Protein AF-A0A1D9MH81-F1 (afdb_monomer_lite)

Organism: NCBI:txid1850250

pLDDT: mean 88.04, std 11.4, range [44.78, 97.31]

Foldseek 3Di:
DDQDQQWDWDADPRFIWIWGRDDPPDDFIWTAGDVVRWIFTVVQCVVQPVHRDTDHPPDQDPVSVVVVVVVVVVVCVVVVVDD

Sequence (83 aa):
MAERSLPWEETCDGITVVVEPKPHWAEDLRAFRLEAREYCRYADWLHHGARARFFGHADLSGDEVMLKARAMVAREVAEGLWD

Secondary structure (DSSP, 8-state):
-----S-EEEEETTEEEEEEPPPTT-SS-EEEETTTTEEEEHHHHHHHGGGS--EE--S--HHHHHHHHHHHHHHHHHTT---

Radius of gyration: 18.84 Å; chains: 1; bounding box: 53×23×49 Å

Structure (mmCIF, N/CA/C/O backbone):
data_AF-A0A1D9MH81-F1
#
_entry.id   AF-A0A1D9MH81-F1
#
loop_
_atom_site.group_PDB
_atom_site.id
_atom_site.type_symbol
_atom_site.label_atom_id
_atom_site.label_alt_id
_atom_site.label_comp_id
_atom_site.label_asym_id
_atom_site.label_entity_id
_atom_site.label_seq_id
_atom_site.pdbx_PDB_ins_code
_atom_site.Cartn_x
_atom_site.Cartn_y
_atom_site.Cartn_z
_atom_site.occupancy
_atom_site.B_iso_or_equiv
_atom_site.auth_seq_id
_atom_site.auth_comp_id
_atom_site.auth_asym_id
_atom_site.auth_atom_id
_atom_site.pdbx_PDB_model_num
ATOM 1 N N . MET A 1 1 ? -2.556 11.731 21.828 1.00 44.78 1 MET A N 1
ATOM 2 C CA . MET A 1 1 ? -2.769 10.395 21.229 1.00 44.78 1 MET A CA 1
ATOM 3 C C . MET A 1 1 ? -1.425 9.692 21.228 1.00 44.78 1 MET A C 1
ATOM 5 O O . MET A 1 1 ? -0.453 10.338 20.863 1.00 44.78 1 MET A O 1
ATOM 9 N N . ALA A 1 2 ? -1.337 8.455 21.720 1.00 56.91 2 ALA A N 1
ATOM 10 C CA . ALA A 1 2 ? -0.088 7.696 21.665 1.00 56.91 2 ALA A CA 1
ATOM 11 C C . ALA A 1 2 ? 0.224 7.350 20.201 1.00 56.91 2 ALA A C 1
ATOM 13 O O . ALA A 1 2 ? -0.650 6.851 19.493 1.00 56.91 2 ALA A O 1
ATOM 14 N N . GLU A 1 3 ? 1.437 7.652 19.747 1.00 64.88 3 GLU A N 1
ATOM 15 C CA . GLU A 1 3 ? 1.898 7.309 18.404 1.00 64.88 3 GLU A CA 1
ATOM 16 C C . GLU A 1 3 ? 2.017 5.782 18.301 1.00 64.88 3 GLU A C 1
ATOM 18 O O . GLU A 1 3 ? 2.790 5.151 19.025 1.00 64.88 3 GLU A O 1
ATOM 23 N N . ARG A 1 4 ? 1.176 5.162 17.466 1.00 72.69 4 ARG A N 1
ATOM 24 C CA . ARG A 1 4 ? 1.149 3.704 17.304 1.00 72.69 4 ARG A CA 1
ATOM 25 C C . ARG A 1 4 ? 2.401 3.278 16.543 1.00 72.69 4 ARG A C 1
ATOM 27 O O . ARG A 1 4 ? 2.580 3.651 15.391 1.00 72.69 4 ARG A O 1
ATOM 34 N N . SER A 1 5 ? 3.263 2.509 17.201 1.00 75.56 5 SER A N 1
ATOM 35 C CA . SER A 1 5 ? 4.594 2.145 16.688 1.00 75.56 5 SER A CA 1
ATOM 36 C C . SER A 1 5 ? 4.633 0.801 15.947 1.00 75.56 5 SER A C 1
ATOM 38 O O . SER A 1 5 ? 5.642 0.475 15.331 1.00 75.56 5 SER A O 1
ATOM 40 N N . LEU A 1 6 ? 3.557 0.013 16.014 1.00 87.00 6 LEU A N 1
ATOM 41 C CA . LEU A 1 6 ? 3.422 -1.293 15.359 1.00 87.00 6 LEU A CA 1
ATOM 42 C C . LEU A 1 6 ? 2.192 -1.295 14.453 1.00 87.00 6 LEU A C 1
ATOM 44 O O . LEU A 1 6 ? 1.227 -0.626 14.825 1.00 87.00 6 LEU A O 1
ATOM 48 N N . PRO A 1 7 ? 2.196 -2.043 13.331 1.00 91.38 7 PRO A N 1
ATOM 49 C CA . PRO A 1 7 ? 1.022 -2.221 12.484 1.00 91.38 7 PRO A CA 1
ATOM 50 C C . PRO A 1 7 ? -0.214 -2.648 13.264 1.00 91.38 7 PRO A C 1
ATOM 52 O O . PRO A 1 7 ? -0.116 -3.390 14.245 1.00 91.38 7 PRO A O 1
ATOM 55 N N . TRP A 1 8 ? -1.378 -2.174 12.832 1.00 93.75 8 TRP A N 1
ATOM 56 C CA . TRP A 1 8 ? -2.637 -2.500 13.488 1.00 93.75 8 TRP A CA 1
ATOM 57 C C . TRP A 1 8 ? -3.778 -2.715 12.513 1.00 93.75 8 TRP A C 1
ATOM 59 O O . TRP A 1 8 ? -3.814 -2.115 11.445 1.00 93.75 8 TRP A O 1
ATOM 69 N N . GLU A 1 9 ? -4.731 -3.545 12.917 1.00 95.88 9 GLU A N 1
ATOM 70 C CA . GLU A 1 9 ? -5.930 -3.815 12.135 1.00 95.88 9 GLU A CA 1
ATOM 71 C C . GLU A 1 9 ? -7.025 -2.783 12.407 1.00 95.88 9 GLU A C 1
ATOM 73 O O . GLU A 1 9 ? -7.227 -2.341 13.544 1.00 95.88 9 GLU A O 1
ATOM 78 N N . GLU A 1 10 ? -7.753 -2.434 11.352 1.00 96.31 10 GLU A N 1
ATOM 79 C CA . GLU A 1 10 ? -9.005 -1.692 11.413 1.00 96.31 10 GLU A CA 1
ATOM 80 C C . GLU A 1 10 ? -10.036 -2.341 10.502 1.00 96.31 10 GLU A C 1
ATOM 82 O O . GLU A 1 10 ? -9.716 -2.772 9.395 1.00 96.31 10 GLU A O 1
ATOM 87 N N . THR A 1 11 ? -11.286 -2.369 10.956 1.00 96.75 11 THR A N 1
ATOM 88 C CA . THR A 1 11 ? -12.406 -2.895 10.178 1.00 96.75 11 THR A CA 1
ATOM 89 C C . THR A 1 11 ? -13.471 -1.821 10.013 1.00 96.75 11 THR A C 1
ATOM 91 O O . THR A 1 11 ? -13.916 -1.223 10.992 1.00 96.75 11 THR A O 1
ATOM 94 N N . CYS A 1 12 ? -13.916 -1.605 8.778 1.00 96.50 12 CYS A N 1
ATOM 95 C CA . CYS A 1 12 ? -15.040 -0.733 8.445 1.00 96.50 12 CYS A CA 1
ATOM 96 C C . CYS A 1 12 ? -15.896 -1.412 7.374 1.00 96.50 12 CYS A C 1
ATOM 98 O O . CYS A 1 12 ? -15.358 -1.888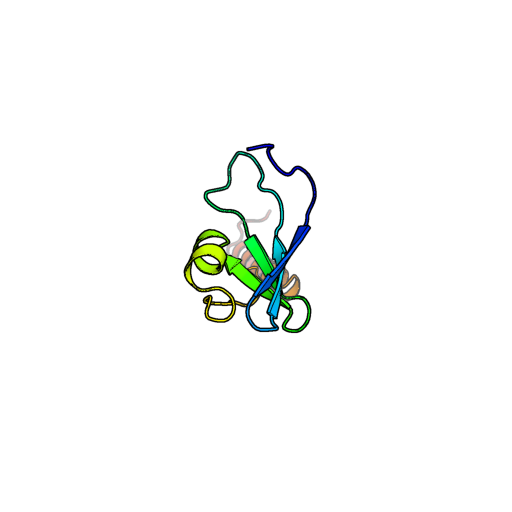 6.377 1.00 96.50 12 CYS A O 1
ATOM 100 N N . ASP A 1 13 ? -17.210 -1.496 7.599 1.00 94.06 13 ASP A N 1
ATOM 101 C CA . ASP A 1 13 ? -18.198 -2.082 6.678 1.00 94.06 13 ASP A CA 1
ATOM 102 C C . ASP A 1 13 ? -17.770 -3.428 6.055 1.00 94.06 13 ASP A C 1
ATOM 104 O O . ASP A 1 13 ? -17.954 -3.686 4.867 1.00 94.06 13 ASP A O 1
ATOM 108 N N . GLY A 1 14 ? -17.175 -4.304 6.872 1.00 93.00 14 GLY A N 1
ATOM 109 C CA . GLY A 1 14 ? -16.746 -5.645 6.457 1.00 93.00 14 GLY A CA 1
ATOM 110 C C . GLY A 1 14 ? -15.415 -5.703 5.699 1.00 93.00 14 GLY A C 1
ATOM 111 O O . GLY A 1 14 ? -15.002 -6.791 5.304 1.00 93.00 14 GLY A O 1
ATOM 112 N N . ILE A 1 15 ? -14.729 -4.574 5.515 1.00 95.38 15 ILE A N 1
ATOM 113 C CA . ILE A 1 15 ? -13.358 -4.520 5.000 1.00 95.38 15 ILE A CA 1
ATOM 114 C C . ILE A 1 15 ? -12.393 -4.374 6.168 1.00 95.38 15 ILE A C 1
ATOM 116 O O . ILE A 1 15 ? -12.531 -3.442 6.959 1.00 95.38 15 ILE A O 1
ATOM 120 N N . THR A 1 16 ? -11.408 -5.268 6.244 1.00 97.12 16 THR A N 1
ATOM 121 C CA . THR A 1 16 ? -10.301 -5.178 7.198 1.00 97.12 16 THR A CA 1
ATOM 122 C C . THR A 1 16 ? -9.039 -4.711 6.487 1.00 97.12 16 THR A C 1
ATOM 124 O O . THR A 1 16 ? -8.693 -5.199 5.410 1.00 97.12 16 THR A O 1
ATOM 127 N N . VAL A 1 17 ? -8.348 -3.754 7.098 1.00 96.19 17 VAL A N 1
ATOM 128 C CA . VAL A 1 17 ? -7.058 -3.247 6.638 1.00 96.19 17 VAL A CA 1
ATOM 129 C C . VAL A 1 17 ? -6.033 -3.302 7.759 1.00 96.19 17 VAL A C 1
ATOM 131 O O . VAL A 1 17 ? -6.375 -3.161 8.930 1.00 96.19 17 VAL A O 1
ATOM 134 N N . VAL A 1 18 ? -4.767 -3.460 7.394 1.00 95.81 18 VAL A N 1
ATOM 135 C CA . VAL A 1 18 ? -3.621 -3.273 8.282 1.00 95.81 18 VAL A CA 1
ATOM 136 C C . VAL A 1 18 ? -3.031 -1.899 8.006 1.00 95.81 18 VAL A C 1
ATOM 138 O O . VAL A 1 18 ? -2.564 -1.628 6.901 1.00 95.81 18 VAL A O 1
ATOM 141 N N . VAL A 1 19 ? -3.059 -1.020 8.997 1.00 93.94 19 VAL A N 1
ATOM 142 C CA . VAL A 1 19 ? -2.441 0.301 8.923 1.00 93.94 19 VAL A CA 1
ATOM 143 C C . VAL A 1 19 ? -0.982 0.177 9.335 1.00 93.94 19 VAL A C 1
ATOM 145 O O . VAL A 1 19 ? -0.673 -0.291 10.432 1.00 93.94 19 VAL A O 1
ATOM 148 N N . GLU A 1 20 ? -0.081 0.595 8.454 1.00 88.88 20 GLU A N 1
ATOM 149 C CA . GLU A 1 20 ? 1.358 0.546 8.691 1.00 88.88 20 GLU A CA 1
ATOM 150 C C . GLU A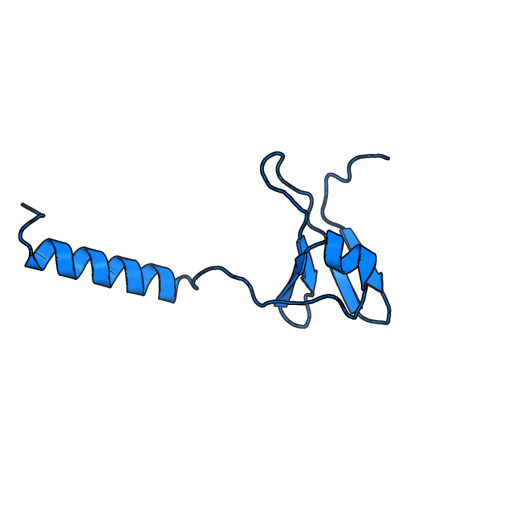 1 20 ? 1.851 1.884 9.259 1.00 88.88 20 GLU A C 1
ATOM 152 O O . GLU A 1 20 ? 1.691 2.903 8.582 1.00 88.88 20 GLU A O 1
ATOM 157 N N . PRO A 1 21 ? 2.464 1.909 10.463 1.00 82.19 21 PRO A N 1
ATOM 158 C CA . PRO A 1 21 ? 3.101 3.085 11.027 1.00 82.19 21 PRO A CA 1
ATOM 159 C C . PRO A 1 21 ? 4.113 3.682 10.064 1.00 82.19 21 PRO A C 1
ATOM 161 O O . PRO A 1 21 ? 4.854 2.991 9.364 1.00 82.19 21 PRO A O 1
ATOM 164 N N . LYS A 1 22 ? 4.167 5.002 10.067 1.00 76.44 22 LYS A N 1
ATOM 165 C CA . LYS A 1 22 ? 4.893 5.751 9.068 1.00 76.44 22 LYS A CA 1
ATOM 166 C C . LYS A 1 22 ? 6.335 5.996 9.503 1.00 76.44 22 LYS A C 1
ATOM 168 O O . LYS A 1 22 ? 6.559 6.409 10.640 1.00 76.44 22 LYS A O 1
ATOM 173 N N . PRO A 1 23 ? 7.309 5.897 8.592 1.00 71.19 23 PRO A N 1
ATOM 174 C CA . PRO A 1 23 ? 8.582 6.580 8.764 1.00 71.19 23 PRO A CA 1
ATOM 175 C C . PRO A 1 23 ? 8.374 8.101 8.853 1.00 71.19 23 PRO A C 1
ATOM 177 O O . PRO A 1 23 ? 7.507 8.655 8.177 1.00 71.19 23 PRO A O 1
ATOM 180 N N . HIS A 1 24 ? 9.216 8.801 9.611 1.00 74.00 24 HIS A N 1
ATOM 181 C CA . HIS A 1 24 ? 9.116 10.256 9.825 1.00 74.00 24 HIS A CA 1
ATOM 182 C C . HIS A 1 24 ? 9.078 11.106 8.535 1.00 74.00 24 HIS A C 1
ATOM 184 O O . HIS A 1 24 ? 8.626 12.245 8.572 1.00 74.00 24 HIS A O 1
ATOM 190 N N . TRP A 1 25 ? 9.553 10.573 7.405 1.00 76.06 25 TRP A N 1
ATOM 191 C CA . TRP A 1 25 ? 9.695 11.287 6.133 1.00 76.06 25 TRP A CA 1
ATOM 192 C C . TRP A 1 25 ? 8.519 11.148 5.165 1.00 76.06 25 TRP A C 1
ATOM 194 O O . TRP A 1 25 ? 8.461 11.895 4.193 1.00 76.06 25 TRP A O 1
ATOM 204 N N . ALA A 1 26 ? 7.607 10.189 5.346 1.00 81.44 26 ALA A N 1
ATOM 205 C CA . ALA A 1 26 ? 6.480 10.094 4.413 1.00 81.44 26 ALA A CA 1
ATOM 206 C C . ALA A 1 26 ? 5.516 11.281 4.648 1.00 81.44 26 ALA A C 1
ATOM 208 O O . ALA A 1 26 ? 5.670 12.026 5.615 1.00 81.44 26 ALA A O 1
ATOM 209 N N . GLU A 1 27 ? 4.450 11.422 3.857 1.00 86.06 27 GLU A N 1
ATOM 210 C CA . GLU A 1 27 ? 3.392 12.434 4.087 1.00 86.06 27 GLU A CA 1
ATOM 211 C C . GLU A 1 27 ? 2.125 11.853 4.735 1.00 86.06 27 GLU A C 1
ATOM 213 O O . GLU A 1 27 ? 1.573 12.460 5.647 1.00 86.06 27 GLU A O 1
ATOM 218 N N . ASP A 1 28 ? 1.777 10.604 4.426 1.00 87.88 28 ASP A N 1
ATOM 219 C CA . ASP A 1 28 ? 0.632 9.883 5.000 1.00 87.88 28 ASP A CA 1
ATOM 220 C C . ASP A 1 28 ? 0.998 8.424 5.334 1.00 87.88 28 ASP A C 1
ATOM 222 O O . ASP A 1 28 ? 1.987 7.900 4.811 1.00 87.88 28 ASP A O 1
ATOM 226 N N . LEU A 1 29 ? 0.219 7.795 6.216 1.00 90.69 29 LEU A N 1
ATOM 227 C CA . LEU A 1 29 ? 0.237 6.355 6.485 1.00 90.69 29 LEU A CA 1
ATOM 228 C C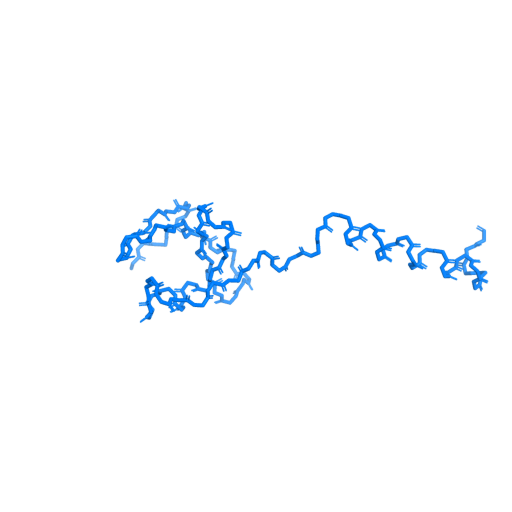 . LEU A 1 29 ? -0.402 5.603 5.299 1.00 90.69 29 LEU A C 1
ATOM 230 O O . LEU A 1 29 ? -1.119 6.186 4.477 1.00 90.69 29 LEU A O 1
ATOM 234 N N . ARG A 1 30 ? -0.159 4.295 5.202 1.00 90.81 30 ARG A N 1
ATOM 235 C CA . ARG A 1 30 ? -0.854 3.419 4.247 1.00 90.81 30 ARG A CA 1
ATOM 236 C C . ARG A 1 30 ? -1.665 2.375 5.001 1.00 90.81 30 ARG A C 1
ATOM 238 O O . ARG A 1 30 ? -1.219 1.864 6.024 1.00 90.81 30 ARG A O 1
ATOM 245 N N . ALA A 1 31 ? -2.841 2.069 4.470 1.00 94.00 31 ALA A N 1
ATOM 246 C CA . ALA A 1 31 ? -3.680 0.971 4.920 1.00 94.00 31 ALA A CA 1
ATOM 247 C C . ALA A 1 31 ? -3.672 -0.118 3.843 1.00 94.00 31 ALA A C 1
ATOM 249 O O . ALA A 1 31 ? -3.918 0.166 2.671 1.00 94.00 31 ALA A O 1
ATOM 250 N N . PHE A 1 32 ? -3.342 -1.344 4.230 1.00 93.75 32 PHE A N 1
ATOM 251 C CA . PHE A 1 32 ? -3.210 -2.489 3.341 1.00 93.75 32 PHE A CA 1
ATOM 252 C C . PHE A 1 32 ? -4.373 -3.458 3.531 1.00 93.75 32 PHE A C 1
ATOM 254 O O . PHE A 1 32 ? -4.629 -3.919 4.640 1.00 93.75 32 PHE A O 1
ATOM 261 N N . ARG A 1 33 ? -5.055 -3.803 2.443 1.00 94.38 33 ARG A N 1
ATOM 262 C CA . ARG A 1 33 ? -6.131 -4.791 2.419 1.00 94.38 33 ARG A CA 1
ATOM 263 C C . ARG A 1 33 ? -5.587 -6.134 1.946 1.00 94.38 33 ARG A C 1
ATOM 265 O O . ARG A 1 33 ? -5.235 -6.284 0.774 1.00 94.38 33 ARG A O 1
ATOM 272 N N . LEU A 1 34 ? -5.559 -7.120 2.839 1.00 89.62 34 LEU A N 1
ATOM 273 C CA . LEU A 1 34 ? -4.888 -8.399 2.598 1.00 89.62 34 LEU A CA 1
ATOM 274 C C . LEU A 1 34 ? -5.567 -9.242 1.509 1.00 89.62 34 LEU A C 1
ATOM 276 O O . LEU A 1 34 ? -4.873 -9.847 0.691 1.00 89.62 34 LEU A O 1
ATOM 280 N N . GLU A 1 35 ? -6.901 -9.271 1.465 1.00 88.44 35 GLU A N 1
ATOM 281 C CA . GLU A 1 35 ? -7.651 -10.152 0.557 1.00 88.44 35 GLU A CA 1
ATOM 282 C C . GLU A 1 35 ? -7.467 -9.755 -0.909 1.00 88.44 35 GLU A C 1
ATOM 284 O O . GLU A 1 35 ? -7.381 -10.617 -1.781 1.00 88.44 35 GLU A O 1
ATOM 289 N N . ALA A 1 36 ? -7.391 -8.448 -1.171 1.00 90.56 36 ALA A N 1
ATOM 290 C CA . ALA A 1 36 ? -7.201 -7.895 -2.509 1.00 90.56 36 ALA A CA 1
ATOM 291 C C . ALA A 1 36 ? -5.729 -7.576 -2.822 1.00 90.56 36 ALA A C 1
ATOM 293 O O . ALA A 1 36 ? -5.377 -7.406 -3.985 1.00 90.56 36 ALA A O 1
ATOM 294 N N . ARG A 1 37 ? -4.863 -7.535 -1.798 1.00 90.00 37 ARG A N 1
ATOM 295 C CA . ARG A 1 37 ? -3.459 -7.098 -1.882 1.00 90.00 37 ARG A CA 1
ATOM 296 C C . ARG A 1 37 ? -3.319 -5.677 -2.431 1.00 90.00 37 ARG A C 1
ATOM 298 O O . ARG A 1 37 ? -2.458 -5.390 -3.261 1.00 90.00 37 ARG A O 1
ATOM 305 N N . GLU A 1 38 ? -4.170 -4.787 -1.942 1.00 92.19 38 GLU A N 1
ATOM 306 C CA . GLU A 1 38 ? -4.232 -3.390 -2.366 1.00 92.19 38 GLU A CA 1
ATOM 307 C C . GLU A 1 38 ? -3.965 -2.454 -1.191 1.00 92.19 38 GLU A C 1
ATOM 309 O O . GLU A 1 38 ? -4.200 -2.790 -0.031 1.00 92.19 38 GLU A O 1
ATOM 314 N N . TYR A 1 39 ? -3.501 -1.252 -1.502 1.00 92.00 39 TYR A N 1
ATOM 315 C CA . TYR A 1 39 ? -3.261 -0.183 -0.548 1.00 92.00 39 TYR A CA 1
ATOM 316 C C . TYR A 1 39 ? -4.271 0.941 -0.746 1.00 92.00 39 TYR A C 1
ATOM 318 O O . TYR A 1 39 ? -4.712 1.200 -1.860 1.00 92.00 39 TYR A O 1
ATOM 326 N N . CYS A 1 40 ? -4.578 1.677 0.313 1.00 93.69 40 CYS A N 1
ATOM 327 C CA . CYS A 1 40 ? -5.125 3.023 0.210 1.00 93.69 40 CYS A CA 1
ATOM 328 C C . CYS A 1 40 ? -4.337 3.980 1.115 1.00 93.69 40 CYS A C 1
ATOM 330 O O . CYS A 1 40 ? -3.524 3.576 1.956 1.00 93.69 40 CYS A O 1
ATOM 332 N N . ARG A 1 41 ? -4.533 5.282 0.899 1.00 92.94 41 ARG A N 1
ATOM 333 C CA . ARG A 1 41 ? -4.019 6.321 1.797 1.00 92.94 41 ARG A CA 1
ATOM 334 C C . ARG A 1 41 ? -4.802 6.263 3.102 1.00 92.94 41 ARG A C 1
ATOM 336 O O . ARG A 1 41 ? -6.025 6.149 3.067 1.00 92.94 41 ARG A O 1
ATOM 343 N N . TYR A 1 42 ? -4.129 6.342 4.243 1.00 93.62 42 TYR A N 1
ATOM 344 C CA . TYR A 1 42 ? -4.824 6.239 5.524 1.00 93.62 42 TYR A CA 1
ATOM 345 C C . TYR A 1 42 ? -5.778 7.415 5.759 1.00 93.62 42 TYR A C 1
ATOM 347 O O . TYR A 1 42 ? -6.860 7.217 6.300 1.00 93.62 42 TYR A O 1
ATOM 355 N N . ALA A 1 43 ? -5.444 8.616 5.278 1.00 94.88 43 ALA A N 1
ATOM 356 C CA . ALA A 1 43 ? -6.380 9.740 5.302 1.00 94.88 43 ALA A CA 1
ATOM 357 C C . ALA A 1 43 ? -7.683 9.439 4.529 1.00 94.88 43 ALA A C 1
ATOM 359 O O . ALA A 1 43 ? -8.770 9.813 4.966 1.00 94.88 43 ALA A O 1
ATOM 360 N N . ASP A 1 44 ? -7.575 8.721 3.409 1.00 96.50 44 ASP A N 1
ATOM 361 C CA . ASP A 1 44 ? -8.711 8.308 2.582 1.00 96.50 44 ASP A CA 1
ATOM 362 C C . ASP A 1 44 ? -9.530 7.202 3.269 1.00 96.50 44 ASP A C 1
ATOM 364 O O . ASP A 1 44 ? -10.758 7.255 3.295 1.00 96.50 44 ASP A O 1
ATOM 368 N N . TRP A 1 45 ? -8.854 6.252 3.927 1.00 96.81 45 TRP A N 1
ATOM 369 C CA . TRP A 1 45 ? -9.486 5.248 4.789 1.00 96.81 45 TRP A CA 1
ATOM 370 C C . TRP A 1 45 ? -10.268 5.876 5.947 1.00 96.81 45 TRP A C 1
ATOM 372 O O . TRP A 1 45 ? -11.428 5.531 6.156 1.00 96.81 45 TRP A O 1
ATOM 382 N N . LEU A 1 46 ? -9.686 6.846 6.655 1.00 95.88 46 LEU A N 1
ATOM 383 C CA . LEU A 1 46 ? -10.364 7.542 7.752 1.00 95.88 46 LEU A CA 1
ATOM 384 C C . LEU A 1 46 ? -11.623 8.285 7.289 1.00 95.88 46 LEU A C 1
ATOM 386 O O . LEU A 1 46 ? -12.582 8.400 8.052 1.00 95.88 46 LEU A O 1
ATOM 390 N N . HIS A 1 47 ? -11.624 8.809 6.061 1.00 97.19 47 HIS A N 1
ATOM 391 C CA . HIS A 1 47 ? -12.744 9.590 5.547 1.00 97.19 47 HIS A CA 1
ATOM 392 C C . HIS A 1 47 ? -13.826 8.738 4.866 1.00 97.19 47 HIS A C 1
ATOM 394 O O . HIS A 1 47 ? -15.007 9.087 4.920 1.00 97.19 47 HIS A O 1
ATOM 400 N N . HIS A 1 48 ? -13.446 7.630 4.226 1.00 97.31 48 HIS A N 1
ATOM 401 C CA . HIS A 1 48 ? -14.337 6.857 3.357 1.00 97.31 48 HIS A CA 1
ATOM 402 C C . HIS A 1 48 ? -14.511 5.387 3.754 1.00 97.31 48 HIS A C 1
ATOM 404 O O . HIS A 1 48 ? -15.381 4.716 3.191 1.00 97.31 48 HIS A O 1
ATOM 410 N N . GLY A 1 49 ? -13.724 4.876 4.703 1.00 95.81 49 GLY A N 1
ATOM 411 C CA . GLY A 1 49 ? -13.799 3.494 5.172 1.00 95.81 49 GLY A CA 1
ATOM 412 C C . GLY A 1 49 ? -13.714 2.495 4.019 1.00 95.81 49 GLY A C 1
ATOM 413 O O . GLY A 1 49 ? -12.858 2.606 3.140 1.00 95.81 49 GLY A O 1
ATOM 414 N N . ALA A 1 50 ? -14.660 1.555 3.955 1.00 95.06 50 ALA A N 1
ATOM 415 C CA . ALA A 1 50 ? -14.741 0.562 2.879 1.00 95.06 50 ALA A CA 1
ATOM 416 C C . ALA A 1 50 ? -14.844 1.150 1.456 1.00 95.06 50 ALA A C 1
ATOM 418 O O . ALA A 1 50 ? -14.615 0.430 0.484 1.00 95.06 50 ALA A O 1
ATOM 419 N N . ARG A 1 51 ? -15.188 2.439 1.312 1.00 95.88 51 ARG A N 1
ATOM 420 C CA . ARG A 1 51 ? -15.272 3.145 0.021 1.00 95.88 51 ARG A CA 1
ATOM 421 C C . ARG A 1 51 ? -13.991 3.898 -0.345 1.00 95.88 51 ARG A C 1
ATOM 423 O O . ARG A 1 51 ? -14.000 4.619 -1.343 1.00 95.88 51 ARG A O 1
ATOM 430 N N . ALA A 1 52 ? -12.925 3.756 0.442 1.00 96.75 52 ALA A N 1
ATOM 431 C CA . ALA A 1 52 ? -11.621 4.321 0.127 1.00 96.75 52 ALA A CA 1
ATOM 432 C C . ALA A 1 52 ? -11.127 3.844 -1.246 1.00 96.75 52 ALA A C 1
ATOM 434 O O . ALA A 1 52 ? -11.432 2.743 -1.715 1.00 96.75 52 ALA A O 1
ATOM 435 N N . ARG A 1 53 ? -10.340 4.687 -1.904 1.00 95.69 53 ARG A N 1
ATOM 436 C CA . ARG A 1 53 ? -9.743 4.405 -3.199 1.00 95.69 53 ARG A CA 1
ATOM 437 C C . ARG A 1 53 ? -8.528 3.505 -3.014 1.00 95.69 53 ARG A C 1
ATOM 439 O O . ARG A 1 53 ? -7.404 3.971 -2.81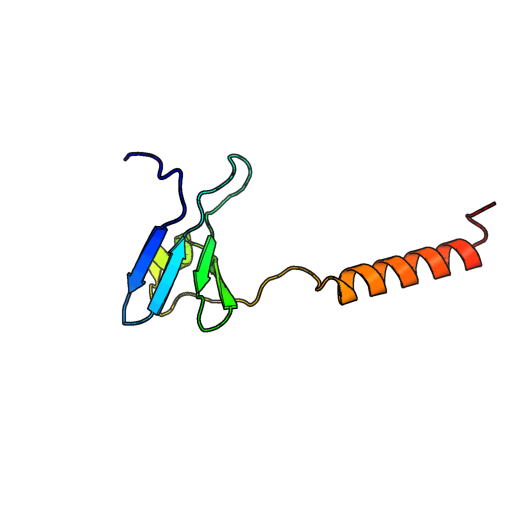8 1.00 95.69 53 ARG A O 1
ATOM 446 N N . PHE A 1 54 ? -8.772 2.207 -3.121 1.00 93.88 54 PHE A N 1
ATOM 447 C CA . PHE A 1 54 ? -7.719 1.205 -3.171 1.00 93.88 54 PHE A CA 1
ATOM 448 C C . PHE A 1 54 ? -6.969 1.249 -4.508 1.00 93.88 54 PHE A C 1
ATOM 450 O O . PHE A 1 54 ? -7.525 1.570 -5.562 1.00 93.88 54 PHE A O 1
ATOM 457 N N . PHE A 1 55 ? -5.677 0.961 -4.446 1.00 90.38 55 PHE A N 1
ATOM 458 C CA . PHE A 1 55 ? -4.781 0.819 -5.578 1.00 90.38 55 PHE A CA 1
ATOM 459 C C . PHE A 1 55 ? -3.839 -0.357 -5.316 1.00 90.38 55 PHE A C 1
ATOM 461 O O . PHE A 1 55 ? -3.363 -0.551 -4.197 1.00 90.38 55 PHE A O 1
ATOM 468 N N . GLY A 1 56 ? -3.550 -1.146 -6.351 1.00 85.44 56 GLY A N 1
ATOM 469 C CA . GLY A 1 56 ? -2.492 -2.152 -6.278 1.00 85.44 56 GLY A CA 1
ATOM 470 C C . GLY A 1 56 ? -1.156 -1.506 -5.911 1.00 85.44 56 GLY A C 1
ATOM 471 O O . GLY A 1 56 ? -0.975 -0.300 -6.082 1.00 85.44 56 GLY A O 1
ATOM 472 N N . HIS A 1 57 ? -0.221 -2.294 -5.385 1.00 70.00 57 HIS A N 1
ATOM 473 C CA . HIS A 1 57 ? 1.111 -1.797 -5.053 1.00 70.00 57 HIS A CA 1
ATOM 474 C C . HIS A 1 57 ? 1.706 -1.031 -6.244 1.00 70.00 57 HIS A C 1
ATOM 476 O O . HIS A 1 57 ? 1.919 -1.593 -7.316 1.00 70.00 57 HIS A O 1
ATOM 482 N N . ALA A 1 58 ? 1.920 0.273 -6.065 1.00 63.62 58 ALA A N 1
ATOM 483 C CA . ALA A 1 58 ? 2.553 1.118 -7.062 1.00 63.62 58 ALA A CA 1
ATOM 484 C C . ALA A 1 58 ? 4.066 0.994 -6.916 1.00 63.62 58 ALA A C 1
ATOM 486 O O . ALA A 1 58 ? 4.723 1.972 -6.597 1.00 63.62 58 ALA A O 1
ATOM 487 N N . ASP A 1 59 ? 4.599 -0.203 -7.112 1.00 56.28 59 ASP A N 1
ATOM 488 C CA . ASP A 1 59 ? 6.021 -0.387 -7.328 1.00 56.28 59 ASP A CA 1
ATOM 489 C C . ASP A 1 59 ? 6.160 -1.422 -8.430 1.00 56.28 59 ASP A C 1
ATOM 491 O O . ASP A 1 59 ? 5.570 -2.503 -8.364 1.00 56.28 59 ASP A O 1
ATOM 495 N N . LEU A 1 60 ? 6.893 -1.021 -9.471 1.00 59.06 60 LEU A N 1
ATOM 496 C CA . LEU A 1 60 ? 7.393 -1.881 -10.531 1.00 59.06 60 LEU A CA 1
ATOM 497 C C . LEU A 1 60 ? 7.718 -3.234 -9.901 1.00 59.06 60 LEU A C 1
ATOM 499 O O . LEU A 1 60 ? 8.560 -3.308 -9.000 1.00 59.06 60 LEU A O 1
ATOM 503 N N . SER A 1 61 ? 7.032 -4.286 -10.334 1.00 70.56 61 SER A N 1
ATOM 504 C CA . SER A 1 61 ? 7.407 -5.642 -9.950 1.00 70.56 61 SER A CA 1
ATOM 505 C C . SER A 1 61 ? 8.917 -5.811 -10.147 1.00 70.56 61 SER A C 1
ATOM 507 O O . SER A 1 61 ? 9.522 -5.134 -10.985 1.00 70.56 61 SER A O 1
ATOM 509 N N . GLY A 1 62 ? 9.557 -6.705 -9.388 1.00 76.25 62 GLY A N 1
ATOM 510 C CA . GLY A 1 62 ? 10.983 -6.988 -9.596 1.00 76.25 62 GLY A CA 1
ATOM 511 C C . GLY A 1 62 ? 11.303 -7.219 -11.080 1.00 76.25 62 GLY A C 1
ATOM 512 O O . GLY A 1 62 ? 12.321 -6.742 -11.571 1.00 76.25 62 GLY A O 1
ATOM 513 N N . ASP A 1 63 ? 10.368 -7.820 -11.815 1.00 81.12 63 ASP A N 1
ATOM 514 C CA . ASP A 1 63 ? 10.436 -8.002 -13.262 1.00 81.12 63 ASP A CA 1
ATOM 515 C C . ASP A 1 63 ? 10.417 -6.686 -14.049 1.00 81.12 63 ASP A C 1
ATOM 517 O O . ASP A 1 63 ? 11.244 -6.506 -14.938 1.00 81.12 63 ASP A O 1
ATOM 521 N N . GLU A 1 64 ? 9.538 -5.738 -13.727 1.00 81.19 64 GLU A N 1
ATOM 522 C CA . GLU A 1 64 ? 9.505 -4.420 -14.374 1.00 81.19 64 GLU A CA 1
ATOM 523 C C . GLU A 1 64 ? 10.750 -3.578 -14.054 1.00 81.19 64 GLU A C 1
ATOM 525 O O . GLU A 1 64 ? 11.285 -2.901 -14.939 1.00 81.19 64 GLU A O 1
ATOM 530 N N . VAL A 1 65 ? 11.262 -3.655 -12.819 1.00 84.75 65 VAL A N 1
ATOM 531 C CA . VAL A 1 65 ? 12.543 -3.033 -12.441 1.00 84.75 65 VAL A CA 1
ATOM 532 C C . VAL A 1 65 ? 13.678 -3.638 -13.261 1.00 84.75 65 VAL A C 1
ATOM 534 O O . VAL A 1 65 ? 14.461 -2.908 -13.871 1.00 84.75 65 VAL A O 1
ATOM 537 N N . MET A 1 66 ? 13.751 -4.969 -13.317 1.00 92.75 66 MET A N 1
ATOM 538 C CA . MET A 1 66 ? 14.788 -5.687 -14.054 1.00 92.75 66 MET A CA 1
ATOM 539 C C . MET A 1 66 ? 14.688 -5.443 -15.559 1.00 92.75 66 MET A C 1
ATOM 541 O O . MET A 1 66 ? 15.715 -5.274 -16.215 1.00 92.75 66 MET A O 1
ATOM 545 N N . LEU A 1 67 ? 13.478 -5.377 -16.116 1.00 92.31 67 LEU A N 1
ATOM 546 C CA . LEU A 1 67 ? 13.240 -5.062 -17.522 1.00 92.31 67 LEU A CA 1
ATOM 547 C C . LEU A 1 67 ? 13.780 -3.672 -17.860 1.00 92.31 67 LEU A C 1
ATOM 549 O O . LEU A 1 67 ? 14.528 -3.514 -18.826 1.00 92.31 67 LEU A O 1
ATOM 553 N N . LYS A 1 68 ? 13.454 -2.673 -17.033 1.00 90.56 68 LYS A N 1
ATOM 554 C CA . LYS A 1 68 ? 13.923 -1.300 -17.224 1.00 90.56 68 LYS A CA 1
ATOM 555 C C . LYS 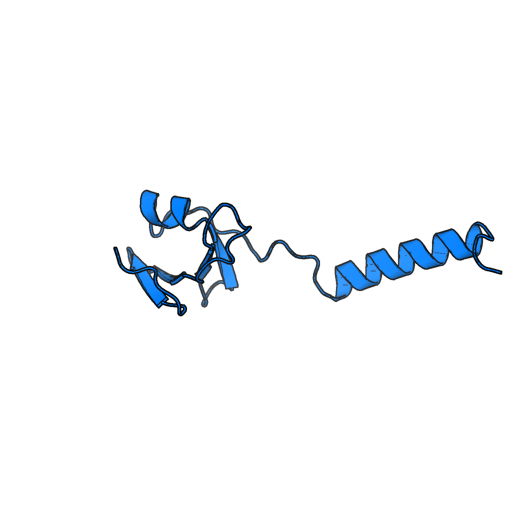A 1 68 ? 15.440 -1.195 -17.070 1.00 90.56 68 LYS A C 1
ATOM 557 O O . LYS A 1 68 ? 16.085 -0.567 -17.906 1.00 90.56 68 LYS A O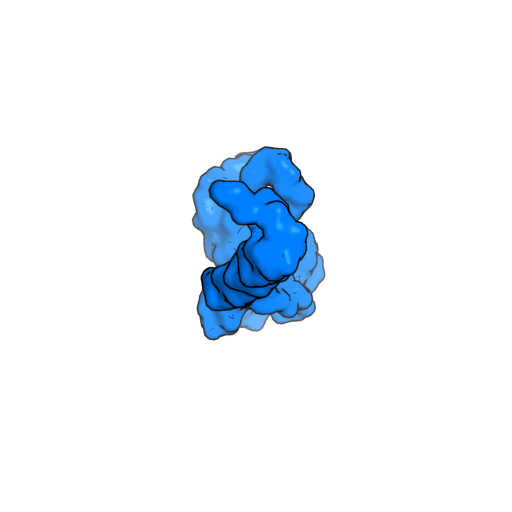 1
ATOM 562 N N . ALA A 1 69 ? 16.014 -1.854 -16.063 1.00 94.81 69 ALA A N 1
ATOM 563 C CA . ALA A 1 69 ? 17.459 -1.891 -15.852 1.00 94.81 69 ALA A CA 1
ATOM 564 C C . ALA A 1 69 ? 18.192 -2.528 -17.044 1.00 94.81 69 ALA A C 1
ATOM 566 O O . ALA A 1 69 ? 19.145 -1.949 -17.561 1.00 94.81 69 ALA A O 1
ATOM 567 N N . ARG A 1 70 ? 17.712 -3.676 -17.543 1.00 95.50 70 ARG A N 1
ATOM 568 C CA . ARG A 1 70 ? 18.287 -4.341 -18.725 1.00 95.50 70 ARG A CA 1
ATOM 569 C C . ARG A 1 70 ? 18.216 -3.460 -19.967 1.00 95.50 70 ARG A C 1
ATOM 571 O O . ARG A 1 70 ? 19.195 -3.386 -20.701 1.00 95.50 70 ARG A O 1
ATOM 578 N N . ALA A 1 71 ? 17.087 -2.786 -20.191 1.00 96.56 71 ALA A N 1
ATOM 579 C CA . ALA A 1 71 ? 16.926 -1.876 -21.322 1.00 96.56 71 ALA A CA 1
ATOM 580 C C . ALA A 1 71 ? 17.896 -0.684 -21.250 1.00 96.56 71 ALA A C 1
ATOM 582 O O . ALA A 1 71 ? 18.470 -0.302 -22.267 1.00 96.56 71 ALA A O 1
ATOM 583 N N . MET A 1 72 ? 18.111 -0.126 -20.054 1.00 96.75 72 MET A N 1
ATOM 584 C CA . MET A 1 72 ? 19.075 0.958 -19.842 1.00 96.75 72 MET A CA 1
ATOM 585 C C . MET A 1 72 ? 20.508 0.506 -20.130 1.00 96.75 72 MET A C 1
ATOM 587 O O . MET A 1 72 ? 21.176 1.130 -20.948 1.00 96.75 72 MET A O 1
ATOM 591 N N . VAL A 1 73 ? 20.943 -0.611 -19.539 1.00 96.06 73 VAL A N 1
ATOM 592 C CA . VAL A 1 73 ? 22.299 -1.146 -19.748 1.00 96.06 73 VAL A CA 1
ATOM 593 C C . VAL A 1 73 ? 22.543 -1.475 -21.221 1.00 96.06 73 VAL A C 1
ATOM 595 O O . VAL A 1 73 ? 23.570 -1.097 -21.774 1.00 96.06 73 VAL A O 1
ATOM 598 N N . ALA A 1 74 ? 21.592 -2.133 -21.892 1.00 97.06 74 ALA A N 1
ATOM 599 C CA . ALA A 1 74 ? 21.733 -2.477 -23.307 1.00 97.06 74 ALA A CA 1
ATOM 600 C C . ALA A 1 74 ? 21.911 -1.236 -24.197 1.00 97.06 74 ALA A C 1
ATOM 602 O O . ALA A 1 74 ? 22.709 -1.262 -25.134 1.00 97.06 74 ALA A O 1
ATOM 603 N N . ARG A 1 75 ? 21.190 -0.148 -23.896 1.00 97.19 75 ARG A N 1
ATOM 604 C CA . ARG A 1 75 ? 21.343 1.127 -24.601 1.00 97.19 75 ARG A CA 1
ATOM 605 C C . ARG A 1 75 ? 22.732 1.721 -24.378 1.00 97.19 75 ARG A C 1
ATOM 607 O O . ARG A 1 75 ? 23.384 2.076 -25.348 1.00 97.19 75 ARG A O 1
ATOM 614 N N . GLU A 1 76 ? 23.190 1.798 -23.135 1.00 96.94 76 GLU A N 1
ATOM 615 C CA . GLU A 1 76 ? 24.475 2.429 -22.813 1.00 96.94 76 GLU A CA 1
ATOM 616 C C . GLU A 1 76 ? 25.673 1.654 -23.390 1.00 96.94 76 GLU A C 1
ATOM 618 O O . GLU A 1 76 ? 26.641 2.263 -23.843 1.00 96.94 76 GLU A O 1
ATOM 623 N N . VAL A 1 77 ? 25.582 0.319 -23.455 1.00 96.69 77 VAL A N 1
ATOM 624 C CA . VAL A 1 77 ? 26.559 -0.521 -24.168 1.00 96.69 77 VAL A CA 1
ATOM 625 C C . VAL A 1 77 ? 26.558 -0.210 -25.666 1.00 96.69 77 VAL A C 1
ATOM 627 O O . VAL A 1 77 ? 27.621 -0.051 -26.260 1.00 96.69 77 VAL A O 1
ATOM 630 N N . ALA A 1 78 ? 25.382 -0.094 -26.291 1.00 96.69 78 ALA A N 1
ATOM 631 C CA . ALA A 1 78 ? 25.277 0.247 -27.712 1.00 96.69 78 ALA A CA 1
ATOM 632 C C . ALA A 1 78 ? 25.789 1.666 -28.025 1.00 96.69 78 ALA A C 1
ATOM 634 O O . ALA A 1 78 ? 26.285 1.914 -29.122 1.00 96.69 78 ALA A O 1
ATOM 635 N N . GLU A 1 79 ? 25.687 2.581 -27.062 1.00 97.25 79 GLU A N 1
ATOM 636 C CA . GLU A 1 79 ? 26.216 3.946 -27.137 1.00 97.25 79 GLU A CA 1
ATOM 637 C C . GLU A 1 79 ? 27.729 4.022 -26.853 1.00 97.25 79 GLU A C 1
ATOM 639 O O . GLU A 1 79 ? 28.313 5.097 -26.977 1.00 97.25 79 GLU A O 1
ATOM 644 N N . GLY A 1 80 ? 28.379 2.903 -26.506 1.00 95.19 80 GLY A N 1
ATOM 645 C CA . GLY A 1 80 ? 29.814 2.858 -26.218 1.00 95.19 80 GLY A CA 1
ATOM 646 C C . GLY A 1 80 ? 30.201 3.608 -24.943 1.00 95.19 80 GLY A C 1
ATOM 647 O O . GLY A 1 80 ? 31.325 4.079 -24.830 1.00 95.19 80 GLY A O 1
ATOM 648 N N . LEU A 1 81 ? 29.272 3.753 -23.992 1.00 94.75 81 LEU A N 1
ATOM 649 C CA . LEU A 1 81 ? 29.506 4.456 -22.722 1.00 94.75 81 LEU A CA 1
ATOM 650 C C . LEU A 1 81 ? 30.198 3.575 -21.666 1.00 94.75 81 LEU A C 1
ATOM 652 O O . LEU A 1 81 ? 30.427 4.025 -20.544 1.00 94.75 81 LEU A O 1
ATOM 656 N N . TRP A 1 82 ? 30.463 2.313 -22.003 1.00 87.69 82 TRP A N 1
ATOM 657 C CA . TRP A 1 82 ? 31.051 1.299 -21.135 1.00 87.69 82 TRP A CA 1
ATOM 658 C C . TRP A 1 82 ? 32.332 0.785 -21.820 1.00 87.69 82 TRP A C 1
ATOM 660 O O . TRP A 1 82 ? 32.225 0.132 -22.860 1.00 87.69 82 TRP A O 1
ATOM 670 N N . ASP A 1 83 ? 33.503 1.126 -21.260 1.00 73.62 83 ASP A N 1
ATOM 671 C CA . ASP A 1 83 ? 34.854 0.709 -21.702 1.00 73.62 83 ASP A CA 1
ATOM 672 C C . ASP A 1 83 ? 35.259 -0.679 -21.168 1.00 73.62 83 ASP A C 1
ATOM 674 O O . ASP A 1 83 ? 35.021 -0.952 -19.964 1.00 73.62 83 ASP A O 1
#